Protein AF-A0A2D4I1L8-F1 (afdb_monomer_lite)

Sequence (150 aa):
VQELEKTRNMLIVQHKINKDYQAEVESVTQKMEASQQDYELKLEHYVHLLDVRAARIRKLEAQLKDIAYGTKQYKLRPDMIADEPVDDFDEAAHLERGENLFEIHISQVVFSPEASRSFGDQEPATFCTYAFYDFELQTTPVVQGLSPAY

pLDDT: mean 83.0, std 18.15, range [38.72, 98.19]

Foldseek 3Di:
DVVVVVVVVVVVVVVVVVVVVVVVVVVVVVVVVVVVVVVVVVVVVVVVVVVVVVVVVVVVVVVVCCVVFNPDPDPPDVDDDDDDDDDPDPPPDDDHTPDDDDDDADFKDADDPVVVVVCPPFWDWDKDWDDDDPDDIDIDDTDTGNIDTD

Radius of gyration: 44.25 Å; chains: 1; bounding box: 91×38×122 Å

Secondary structure (DSSP, 8-state):
-HHHHHHHHHHHHHHHHHHHHHHHHHHHHHHHHHHHHHHHHHHHHHHHHHHHHHHHHHHHHHHHHHHHHSS------S------------------TT---------B----HHHHHHHTTPPPEE--EE--TTSPPEEPPPEESSS-B-

InterPro domains:
  IPR021656 RPGR-interacting protein 1, first C2 domain [PF11618] (93-150)
  IPR031139 RPGRIP1 family [PTHR14240] (1-150)
  IPR035892 C2 domain superfamily [G3DSA:2.60.40.150] (99-150)
  IPR035892 C2 domain superfamily [SSF49562] (93-150)

Structure (mmCIF, N/CA/C/O backbone):
data_AF-A0A2D4I1L8-F1
#
_entry.id   AF-A0A2D4I1L8-F1
#
loop_
_atom_site.group_PDB
_atom_site.id
_atom_site.type_symbol
_atom_site.label_atom_id
_atom_site.label_alt_id
_atom_site.label_comp_id
_atom_site.label_asym_id
_atom_site.label_entity_id
_atom_site.label_seq_id
_atom_site.pdbx_PDB_ins_code
_atom_site.Cartn_x
_atom_site.Cartn_y
_atom_site.Cartn_z
_atom_site.occupancy
_atom_site.B_iso_or_equiv
_atom_site.auth_seq_id
_atom_site.auth_comp_id
_atom_site.auth_asym_id
_atom_site.auth_atom_id
_atom_site.pdbx_PDB_model_num
ATOM 1 N N . VAL A 1 1 ? -44.179 -10.562 80.731 1.00 69.00 1 VAL A N 1
ATOM 2 C CA . VAL A 1 1 ? -44.228 -9.233 80.070 1.00 69.00 1 VAL A CA 1
ATOM 3 C C . VAL A 1 1 ? -42.867 -8.851 79.484 1.00 69.00 1 VAL A C 1
ATOM 5 O O . VAL A 1 1 ? -42.803 -8.586 78.296 1.00 69.00 1 VAL A O 1
ATOM 8 N N . GLN A 1 2 ? -41.776 -8.945 80.251 1.00 84.50 2 GLN A N 1
ATOM 9 C CA . GLN A 1 2 ? -40.424 -8.530 79.833 1.00 84.50 2 GLN A CA 1
ATOM 10 C C . GLN A 1 2 ? -39.832 -9.278 78.614 1.00 84.50 2 GLN A C 1
ATOM 12 O O . GLN A 1 2 ? -39.185 -8.666 77.771 1.00 84.50 2 GLN A O 1
ATOM 17 N N . GLU A 1 3 ? -40.070 -10.588 78.483 1.00 86.69 3 GLU A N 1
ATOM 18 C CA . GLU A 1 3 ? -39.554 -11.377 77.348 1.00 86.69 3 GLU A CA 1
ATOM 19 C C . GLU A 1 3 ? -40.236 -11.023 76.015 1.00 86.69 3 GLU A C 1
ATOM 21 O O . GLU A 1 3 ? -39.561 -10.857 75.007 1.00 86.69 3 GLU A O 1
ATOM 26 N N . LEU A 1 4 ? -41.553 -10.784 76.022 1.00 90.81 4 LEU A N 1
ATOM 27 C CA . LEU A 1 4 ? -42.307 -10.310 74.849 1.00 90.81 4 LEU A CA 1
ATOM 28 C C . LEU A 1 4 ? -41.782 -8.964 74.332 1.00 90.81 4 LEU A C 1
ATOM 30 O O . LEU A 1 4 ? -41.723 -8.723 73.128 1.00 90.81 4 LEU A O 1
ATOM 34 N N . GLU A 1 5 ? -41.379 -8.090 75.248 1.00 92.12 5 GLU A N 1
ATOM 35 C CA . GLU A 1 5 ? -40.846 -6.771 74.925 1.00 92.12 5 GLU A CA 1
ATOM 36 C C . GLU A 1 5 ? -39.433 -6.852 74.326 1.00 92.12 5 GLU A C 1
ATOM 38 O O . GLU A 1 5 ? -39.134 -6.158 73.352 1.00 92.12 5 GLU A O 1
ATOM 43 N N . LYS A 1 6 ? -38.595 -7.785 74.803 1.00 93.12 6 LYS A N 1
ATOM 44 C CA . LYS A 1 6 ? -37.310 -8.107 74.159 1.00 93.12 6 LYS A CA 1
ATOM 45 C C . LYS A 1 6 ? -37.501 -8.643 72.743 1.00 93.12 6 LYS A C 1
ATOM 47 O O . LYS A 1 6 ? -36.814 -8.182 71.832 1.00 93.12 6 LYS A O 1
ATOM 52 N N . THR A 1 7 ? -38.430 -9.579 72.535 1.00 92.62 7 THR A N 1
ATOM 53 C CA . THR A 1 7 ? -38.703 -10.131 71.197 1.00 92.62 7 THR A CA 1
ATOM 54 C C . THR A 1 7 ? -39.222 -9.050 70.247 1.00 92.62 7 THR A C 1
ATOM 56 O O . THR A 1 7 ? -38.793 -8.982 69.097 1.00 92.62 7 THR A O 1
ATOM 59 N N . ARG A 1 8 ? -40.079 -8.142 70.734 1.00 94.31 8 ARG A N 1
ATOM 60 C CA . ARG A 1 8 ? -40.550 -6.980 69.966 1.00 94.31 8 ARG A CA 1
ATOM 61 C C . ARG A 1 8 ? -39.397 -6.066 69.549 1.00 94.31 8 ARG A C 1
ATOM 63 O O . ARG A 1 8 ? -39.312 -5.697 68.381 1.00 94.31 8 ARG A O 1
ATOM 70 N N . ASN A 1 9 ? -38.507 -5.723 70.478 1.00 94.88 9 ASN A N 1
ATOM 71 C CA . ASN A 1 9 ? -37.351 -4.873 70.184 1.00 94.88 9 ASN A CA 1
ATOM 72 C C . ASN A 1 9 ? -36.399 -5.537 69.183 1.00 94.88 9 ASN A C 1
ATOM 74 O O . ASN A 1 9 ? -35.927 -4.878 68.259 1.00 94.88 9 ASN A O 1
ATOM 78 N N . MET A 1 10 ? -36.177 -6.848 69.311 1.00 95.62 10 MET A N 1
ATOM 79 C CA . MET A 1 10 ? -35.388 -7.624 68.353 1.00 95.62 10 MET A CA 1
ATOM 80 C C . MET A 1 10 ? -35.991 -7.569 66.942 1.00 95.62 10 MET A C 1
ATOM 82 O O . MET A 1 10 ? -35.267 -7.311 65.985 1.00 95.62 10 MET A O 1
ATOM 86 N N . LEU A 1 11 ? -37.312 -7.733 66.812 1.00 96.44 11 LEU A N 1
ATOM 87 C CA . LEU A 1 11 ? -38.002 -7.663 65.521 1.00 96.44 11 LEU A CA 1
ATOM 88 C C . LEU A 1 11 ? -37.894 -6.270 64.879 1.00 96.44 11 LEU A C 1
ATOM 90 O O . LEU A 1 11 ? -37.680 -6.161 63.673 1.00 96.44 11 LEU A O 1
ATOM 94 N N . ILE A 1 12 ? -38.004 -5.202 65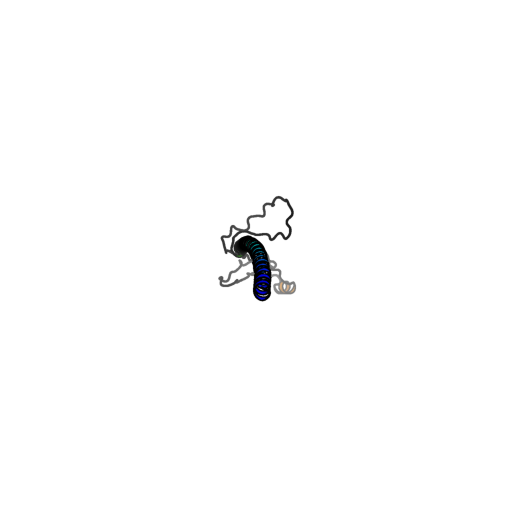.676 1.00 96.19 12 ILE A N 1
ATOM 95 C CA . ILE A 1 12 ? -37.844 -3.819 65.195 1.00 96.19 12 ILE A CA 1
ATOM 96 C C . ILE A 1 12 ? -36.429 -3.603 64.648 1.00 96.19 12 ILE A C 1
ATOM 98 O O . ILE A 1 12 ? -36.264 -3.042 63.563 1.00 96.19 12 ILE A O 1
ATOM 102 N N . VAL A 1 13 ? -35.412 -4.070 65.376 1.00 96.25 13 VAL A N 1
ATOM 103 C CA . VAL A 1 13 ? -34.014 -3.982 64.934 1.00 96.25 13 VAL A CA 1
ATOM 104 C C . VAL A 1 13 ? -33.801 -4.794 63.657 1.00 96.25 13 VAL A C 1
ATOM 106 O O . VAL A 1 13 ? -33.221 -4.275 62.708 1.00 96.25 13 VAL A O 1
ATOM 109 N N . GLN A 1 14 ? -34.326 -6.019 63.580 1.00 95.00 14 GLN A N 1
ATOM 110 C CA . GLN A 1 14 ? -34.217 -6.859 62.385 1.00 95.00 14 GLN A CA 1
ATOM 111 C C . GLN A 1 14 ? -34.897 -6.221 61.167 1.00 95.00 14 GLN A C 1
ATOM 113 O O . GLN A 1 14 ? -34.339 -6.234 60.073 1.00 95.00 14 GLN A O 1
ATOM 118 N N . HIS A 1 15 ? -36.077 -5.623 61.347 1.00 96.88 15 HIS A N 1
ATOM 119 C CA . HIS A 1 15 ? -36.760 -4.912 60.270 1.00 96.88 15 HIS A CA 1
ATOM 120 C C . HIS A 1 15 ? -35.941 -3.715 59.777 1.00 96.88 15 HIS A C 1
ATOM 122 O O . HIS A 1 15 ? -35.825 -3.512 58.569 1.00 96.88 15 HIS A O 1
ATOM 128 N N . LYS A 1 16 ? -35.326 -2.958 60.696 1.00 97.62 16 LYS A N 1
ATOM 129 C CA . LYS A 1 16 ? -34.438 -1.848 60.339 1.00 97.62 16 LYS A CA 1
ATOM 130 C C . LYS A 1 16 ? -33.212 -2.335 59.561 1.00 97.62 16 LYS A C 1
ATOM 132 O O . LYS A 1 16 ? -32.933 -1.791 58.503 1.00 97.62 16 LYS A O 1
ATOM 137 N N . ILE A 1 17 ? -32.554 -3.398 60.031 1.00 97.19 17 ILE A N 1
ATOM 138 C CA . ILE A 1 17 ? -31.398 -4.003 59.349 1.00 97.19 17 ILE A CA 1
ATOM 139 C C . ILE A 1 17 ? -31.774 -4.466 57.939 1.00 97.19 17 ILE A C 1
ATOM 141 O O . ILE A 1 17 ? -31.069 -4.148 56.988 1.00 97.19 17 ILE A O 1
ATOM 145 N N . ASN A 1 18 ? -32.897 -5.172 57.782 1.00 96.75 18 ASN A N 1
ATOM 146 C CA . ASN A 1 18 ? -33.347 -5.633 56.467 1.00 96.75 18 ASN A CA 1
ATOM 147 C C . ASN A 1 18 ? -33.645 -4.467 55.522 1.00 96.75 18 ASN A C 1
ATOM 149 O O . ASN A 1 18 ? -33.315 -4.539 54.342 1.00 96.75 18 ASN A O 1
ATOM 153 N N . LYS A 1 19 ? -34.246 -3.389 56.036 1.00 97.56 19 LYS A N 1
ATOM 154 C CA . LYS A 1 19 ? -34.530 -2.190 55.246 1.00 97.56 19 LYS A CA 1
ATOM 155 C C . LYS A 1 19 ? -33.245 -1.495 54.788 1.00 97.56 19 LYS A C 1
ATOM 157 O O . LYS A 1 19 ? -33.150 -1.117 53.625 1.00 97.56 19 LYS A O 1
ATOM 162 N N . ASP A 1 20 ? -32.273 -1.351 55.685 1.00 97.31 20 ASP A N 1
ATOM 163 C CA . ASP A 1 20 ? -30.982 -0.736 55.372 1.00 97.31 20 ASP A CA 1
ATOM 164 C C . ASP A 1 20 ? -30.208 -1.593 54.352 1.00 97.31 20 ASP A C 1
ATOM 166 O O . ASP A 1 20 ? -29.684 -1.062 53.375 1.00 97.31 20 ASP A O 1
ATOM 170 N N . TYR A 1 21 ? -30.226 -2.921 54.510 1.00 97.88 21 TYR A N 1
ATOM 171 C CA . TYR A 1 21 ? -29.623 -3.855 53.556 1.00 97.88 21 TYR A CA 1
ATOM 172 C C . TYR A 1 21 ? -30.279 -3.777 52.173 1.00 97.88 21 TYR A C 1
ATOM 174 O O . TYR A 1 21 ? -29.591 -3.753 51.156 1.00 97.88 21 TYR A O 1
ATOM 182 N N . GLN A 1 22 ? -31.609 -3.687 52.117 1.00 97.75 22 GLN A N 1
ATOM 183 C CA . GLN A 1 22 ? -32.329 -3.543 50.855 1.00 97.75 22 GLN A CA 1
ATOM 184 C C . GLN A 1 22 ? -31.965 -2.234 50.136 1.00 97.75 22 GLN A C 1
ATOM 186 O O . GLN A 1 22 ? -31.716 -2.251 48.933 1.00 97.75 22 GLN A O 1
ATOM 191 N N . ALA A 1 23 ? -31.843 -1.126 50.872 1.00 97.44 23 ALA A N 1
ATOM 192 C CA . ALA A 1 23 ? -31.398 0.148 50.310 1.00 97.44 23 ALA A CA 1
ATOM 193 C C . ALA A 1 23 ? -29.939 0.103 49.812 1.00 97.44 23 ALA A C 1
ATOM 195 O O . ALA A 1 23 ? -29.611 0.713 48.792 1.00 97.44 23 ALA A O 1
ATOM 196 N N . GLU A 1 24 ? -29.056 -0.619 50.507 1.00 97.69 24 GLU A N 1
ATOM 197 C CA . GLU A 1 24 ? -27.669 -0.809 50.073 1.00 97.69 24 GLU A CA 1
ATOM 198 C C . GLU A 1 24 ? -27.596 -1.621 48.775 1.00 97.69 24 GLU A C 1
ATOM 200 O O . GLU A 1 24 ? -26.906 -1.211 47.840 1.00 97.69 24 GLU A O 1
ATOM 205 N N . VAL A 1 25 ? -28.362 -2.713 48.684 1.00 98.06 25 VAL A N 1
ATOM 206 C CA . VAL A 1 25 ? -28.468 -3.522 47.463 1.00 98.06 25 VAL A CA 1
ATOM 207 C C . VAL A 1 25 ? -28.971 -2.670 46.300 1.00 98.06 25 VAL A C 1
ATOM 209 O O . VAL A 1 25 ? -28.316 -2.632 45.265 1.00 98.06 25 VAL A O 1
ATOM 212 N N . GLU A 1 26 ? -30.064 -1.924 46.477 1.00 98.00 26 GLU A N 1
ATOM 213 C CA . GLU A 1 26 ? -30.604 -1.044 45.430 1.00 98.00 26 GLU A CA 1
ATOM 214 C C . GLU A 1 26 ? -29.578 0.006 44.968 1.00 98.00 26 GLU A C 1
ATOM 216 O O . GLU A 1 26 ? -29.400 0.219 43.768 1.00 98.00 26 GLU A O 1
ATOM 221 N N . SER A 1 27 ? -28.847 0.619 45.904 1.00 98.12 27 SER A N 1
ATOM 222 C CA . SER A 1 27 ? -27.797 1.602 45.603 1.00 98.12 27 SER A CA 1
ATOM 223 C C . SER A 1 27 ? -26.630 0.996 44.818 1.00 98.12 27 SER A C 1
ATOM 225 O O . SER A 1 27 ? -26.133 1.596 43.860 1.00 98.12 27 SER A O 1
ATOM 227 N N . VAL A 1 28 ? -26.184 -0.203 45.201 1.00 97.81 28 VAL A N 1
ATOM 228 C CA . VAL A 1 28 ? -25.105 -0.915 44.505 1.00 97.81 28 VAL A CA 1
ATOM 229 C C . VAL A 1 28 ? -25.559 -1.355 43.115 1.00 97.81 28 VAL A C 1
ATOM 231 O O . VAL A 1 28 ? -24.816 -1.156 42.153 1.00 97.81 28 VAL A O 1
ATOM 234 N N . THR A 1 29 ? -26.779 -1.877 42.985 1.00 97.88 29 THR A N 1
ATOM 235 C CA . THR A 1 29 ? -27.350 -2.280 41.696 1.00 97.88 29 THR A CA 1
ATOM 236 C C . THR A 1 29 ? -27.460 -1.092 40.743 1.00 97.88 29 THR A C 1
ATOM 238 O O . THR A 1 29 ? -26.981 -1.187 39.617 1.00 97.88 29 THR A O 1
ATOM 241 N N . GLN A 1 30 ? -27.959 0.062 41.196 1.00 98.19 30 GLN A N 1
ATOM 242 C CA . GLN A 1 30 ? -28.029 1.263 40.352 1.00 98.19 30 GLN A CA 1
ATOM 243 C C . GLN A 1 30 ? -26.650 1.745 39.889 1.00 98.19 30 GLN A C 1
ATOM 245 O O . GLN A 1 30 ? -26.480 2.131 38.733 1.00 98.19 30 GLN A O 1
ATOM 250 N N . LYS A 1 31 ? -25.638 1.713 40.767 1.00 98.00 31 LYS A N 1
ATOM 251 C CA . LYS A 1 31 ? -24.260 2.068 40.386 1.00 98.00 31 LYS A CA 1
ATOM 252 C C . LYS A 1 31 ? -23.682 1.093 39.365 1.00 98.00 31 LYS A C 1
ATOM 254 O O . LYS A 1 31 ? -22.990 1.525 38.445 1.00 98.00 31 LYS A O 1
ATOM 259 N N . MET A 1 32 ? -23.958 -0.200 39.530 1.00 98.06 32 MET A N 1
ATOM 260 C CA . MET A 1 32 ? -23.541 -1.236 38.589 1.00 98.06 32 MET A CA 1
ATOM 261 C C . MET A 1 32 ? -24.177 -1.012 37.213 1.00 98.06 32 MET A C 1
ATOM 263 O O . MET A 1 32 ? -23.457 -0.992 36.220 1.00 98.06 32 MET A O 1
ATOM 267 N N . GLU A 1 33 ? -25.487 -0.772 37.158 1.00 98.12 33 GLU A N 1
ATOM 268 C CA . GLU A 1 33 ? -26.219 -0.505 35.913 1.00 98.12 33 GLU A CA 1
ATOM 269 C C . GLU A 1 33 ? -25.727 0.770 35.219 1.00 98.12 33 GLU A C 1
ATOM 271 O O . GLU A 1 33 ? -25.462 0.758 34.017 1.00 98.12 33 GLU A O 1
ATOM 276 N N . ALA A 1 34 ? -25.520 1.856 35.970 1.00 97.88 34 ALA A N 1
ATOM 277 C CA . ALA A 1 34 ? -24.982 3.098 35.418 1.00 97.88 34 ALA A CA 1
ATOM 278 C C . ALA A 1 34 ? -23.571 2.903 34.835 1.00 97.88 34 ALA A C 1
ATOM 280 O O . ALA A 1 34 ? -23.268 3.396 33.748 1.00 97.88 34 ALA A O 1
ATOM 281 N N . SER A 1 35 ? -22.709 2.155 35.533 1.00 97.69 35 SER A N 1
ATOM 282 C CA . SER A 1 35 ? -21.373 1.841 35.025 1.00 97.69 35 SER A CA 1
ATOM 283 C C . SER A 1 35 ? -21.432 0.945 33.791 1.00 97.69 35 SER A C 1
ATOM 285 O O . SER A 1 35 ? -20.633 1.135 32.877 1.00 97.69 35 SER A O 1
ATOM 287 N N . GLN A 1 36 ? -22.351 -0.022 33.753 1.00 98.19 36 GLN A N 1
ATOM 288 C CA . GLN A 1 36 ? -22.534 -0.899 32.602 1.00 98.19 36 GLN A CA 1
ATOM 289 C C . GLN A 1 36 ? -22.929 -0.094 31.358 1.00 98.19 36 GLN A C 1
ATOM 291 O O . GLN A 1 36 ? -22.299 -0.256 30.315 1.00 98.19 36 GLN A O 1
ATOM 296 N N . GLN A 1 37 ? -23.895 0.818 31.487 1.00 98.06 37 GLN A N 1
ATOM 297 C CA . GLN A 1 37 ? -24.334 1.678 30.383 1.00 98.06 37 GLN A CA 1
ATOM 298 C C . GLN A 1 37 ? -23.201 2.572 29.856 1.00 98.06 37 GLN A C 1
ATOM 300 O O . GLN A 1 37 ? -23.036 2.712 28.645 1.00 98.06 37 GLN A O 1
ATOM 305 N N . ASP A 1 38 ? -22.373 3.140 30.740 1.00 98.00 38 ASP A N 1
ATOM 306 C CA . ASP A 1 38 ? -21.209 3.940 30.328 1.00 98.00 38 ASP A CA 1
ATOM 307 C C . ASP A 1 38 ? -20.183 3.104 29.538 1.00 98.00 38 ASP A C 1
ATOM 309 O O . ASP A 1 38 ? -19.610 3.568 28.547 1.00 98.00 38 ASP A O 1
ATOM 313 N N . TYR A 1 39 ? -19.969 1.846 29.936 1.00 98.00 39 TYR A N 1
ATOM 314 C CA . TYR A 1 39 ? -19.085 0.939 29.206 1.00 98.00 39 TYR A CA 1
ATOM 315 C C . TYR A 1 39 ? -19.665 0.486 27.866 1.00 98.00 39 TYR A C 1
ATOM 317 O O . TYR A 1 39 ? -18.906 0.401 26.899 1.00 98.00 39 TYR A O 1
ATOM 325 N N . GLU A 1 40 ? -20.972 0.241 27.779 1.00 98.12 40 GLU A N 1
ATOM 326 C CA . GLU A 1 40 ? -21.649 -0.069 26.512 1.00 98.12 40 GLU A CA 1
ATOM 327 C C . GLU A 1 40 ? -21.490 1.083 25.509 1.00 98.12 40 GLU A C 1
ATOM 329 O O . GLU A 1 40 ? -21.012 0.859 24.396 1.00 98.12 40 GLU A O 1
ATOM 334 N N . LEU A 1 41 ? -21.733 2.330 25.929 1.00 97.88 41 LEU A N 1
ATOM 335 C CA . LEU A 1 41 ? -21.538 3.512 25.076 1.00 97.88 41 LEU A CA 1
AT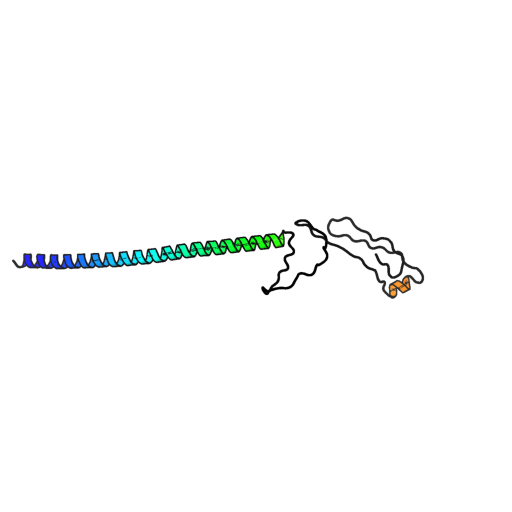OM 336 C C . LEU A 1 41 ? -20.080 3.678 24.618 1.00 97.88 41 LEU A C 1
ATOM 338 O O . LEU A 1 41 ? -19.808 3.995 23.455 1.00 97.88 41 LEU A O 1
ATOM 342 N N . LYS A 1 42 ?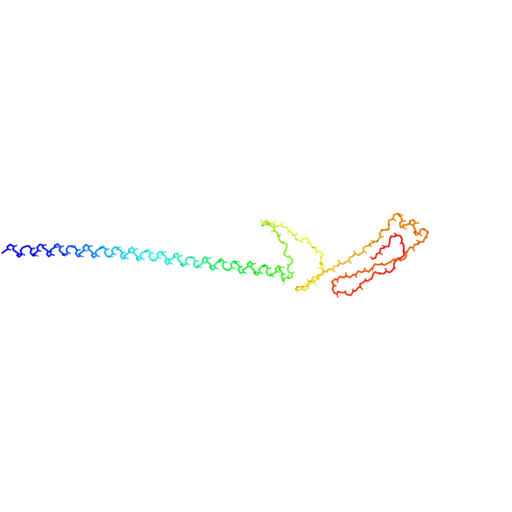 -19.113 3.449 25.515 1.00 98.06 42 LYS A N 1
ATOM 343 C CA . LYS A 1 42 ? -17.685 3.471 25.154 1.00 98.06 42 LYS A CA 1
ATOM 344 C C . LYS A 1 42 ? -17.345 2.389 24.138 1.00 98.06 42 LYS A C 1
ATOM 346 O O . LYS A 1 42 ? -16.558 2.646 23.226 1.00 98.06 42 LYS A O 1
ATOM 351 N N . LEU A 1 43 ? -17.911 1.194 24.286 1.00 98.19 43 LEU A N 1
ATOM 352 C CA . LEU A 1 43 ? -17.671 0.088 23.368 1.00 98.19 43 LEU A CA 1
ATOM 353 C C . LEU A 1 43 ? -18.202 0.415 21.969 1.00 98.19 43 LEU A C 1
ATOM 355 O O . LEU A 1 43 ? -17.463 0.264 20.997 1.00 98.19 43 LEU A O 1
ATOM 359 N N . GLU A 1 44 ? -19.424 0.941 21.873 1.00 97.88 44 GLU A N 1
ATOM 360 C CA . GLU A 1 44 ? -20.007 1.402 20.607 1.00 97.88 44 GLU A CA 1
ATOM 361 C C . GLU A 1 44 ? -19.137 2.474 19.937 1.00 97.88 44 GLU A C 1
ATOM 363 O O . GLU A 1 44 ? -18.837 2.390 18.742 1.00 97.88 44 GLU A O 1
ATOM 368 N N . HIS A 1 45 ? -18.649 3.444 20.716 1.00 97.62 45 HIS A N 1
ATOM 369 C CA . HIS A 1 45 ? -17.742 4.470 20.208 1.00 97.62 45 HIS A CA 1
ATOM 370 C C . HIS A 1 45 ? -16.435 3.877 19.657 1.00 97.62 45 HIS A C 1
ATOM 372 O O . HIS A 1 45 ? -15.969 4.275 18.583 1.00 97.62 45 HIS A O 1
ATOM 378 N N . TYR A 1 46 ? -15.840 2.910 20.363 1.00 97.81 46 TYR A N 1
ATOM 379 C CA . TYR A 1 46 ? -14.618 2.251 19.904 1.00 97.81 46 TYR A CA 1
ATOM 380 C C . TYR A 1 46 ? -14.831 1.430 18.633 1.00 97.81 46 TYR A C 1
ATOM 382 O O . TYR A 1 46 ? -13.972 1.478 17.751 1.00 97.81 46 TYR A O 1
ATOM 390 N N . VAL A 1 47 ? -15.961 0.731 18.505 1.00 97.88 47 VAL A N 1
ATOM 391 C CA . VAL A 1 47 ? -16.314 -0.001 17.277 1.00 97.88 47 VAL A CA 1
ATOM 392 C C . VAL A 1 47 ? -16.372 0.959 16.090 1.00 97.88 47 VAL A C 1
ATOM 394 O O . VAL A 1 47 ? -15.674 0.748 15.099 1.00 97.88 47 VAL A O 1
ATOM 397 N N . HIS A 1 48 ? -17.084 2.080 16.230 1.00 96.88 48 HIS A N 1
ATOM 398 C CA . HIS A 1 48 ? -17.155 3.090 15.174 1.00 96.88 48 HIS A CA 1
ATOM 399 C C . HIS A 1 48 ? -15.767 3.649 14.805 1.00 96.88 48 HIS A C 1
ATOM 401 O O . HIS A 1 48 ? -15.438 3.819 13.628 1.00 96.88 48 HIS A O 1
ATOM 407 N N . LEU A 1 49 ? -14.909 3.922 15.795 1.00 97.56 49 LEU A N 1
ATOM 408 C CA . LEU A 1 49 ? -13.551 4.410 15.537 1.00 97.56 49 LEU A CA 1
ATOM 409 C C . LEU A 1 49 ? -12.699 3.381 14.776 1.00 97.56 49 LEU A C 1
ATOM 411 O O . LEU A 1 49 ? -11.905 3.757 13.905 1.00 97.56 49 LEU A O 1
ATOM 415 N N . LEU A 1 50 ? -12.852 2.094 15.092 1.00 97.81 50 LEU A N 1
ATOM 416 C CA . LEU A 1 50 ? -12.180 1.011 14.379 1.00 97.81 50 LEU A CA 1
ATOM 417 C C . LEU A 1 50 ? -12.668 0.900 12.933 1.00 97.81 50 LEU A C 1
ATOM 419 O O . LEU A 1 50 ? -11.829 0.760 12.043 1.00 97.81 50 LEU A O 1
ATOM 423 N N . ASP A 1 51 ? -13.966 1.060 12.678 1.00 96.44 51 ASP A N 1
ATOM 424 C CA . ASP A 1 51 ? -14.520 1.057 11.320 1.00 96.44 51 ASP A CA 1
ATOM 425 C C . ASP A 1 51 ? -13.959 2.202 10.470 1.00 96.44 51 ASP A C 1
ATOM 427 O O . ASP A 1 51 ? -13.513 1.986 9.337 1.00 96.44 51 ASP A O 1
ATOM 431 N N . VAL A 1 52 ? -13.885 3.413 11.033 1.00 94.94 52 VAL A N 1
ATOM 432 C CA . VAL A 1 52 ? -13.279 4.576 10.360 1.00 94.94 52 VAL A CA 1
ATOM 433 C C . VAL A 1 52 ? -11.806 4.315 10.034 1.00 94.94 52 VAL A C 1
ATOM 435 O O . VAL A 1 52 ? -11.349 4.601 8.920 1.00 94.94 52 VAL A O 1
ATOM 438 N N . ARG A 1 53 ? -11.046 3.740 10.975 1.00 95.19 53 ARG A N 1
ATOM 439 C CA . ARG A 1 53 ? -9.635 3.385 10.749 1.00 95.19 53 ARG A CA 1
ATOM 440 C C . ARG A 1 53 ? -9.489 2.304 9.683 1.00 95.19 53 ARG A C 1
ATOM 442 O O . ARG A 1 53 ? -8.662 2.463 8.788 1.00 95.19 53 ARG A O 1
ATOM 449 N N . ALA A 1 54 ? -10.304 1.254 9.729 1.00 95.56 54 ALA A N 1
ATOM 450 C CA . ALA A 1 54 ? -10.290 0.182 8.740 1.00 95.56 54 ALA A CA 1
ATOM 451 C C . ALA A 1 54 ? -10.618 0.712 7.337 1.00 95.56 54 ALA A C 1
ATOM 453 O O . ALA A 1 54 ? -9.927 0.377 6.375 1.00 95.56 54 ALA A O 1
ATOM 454 N N . ALA A 1 55 ? -11.610 1.599 7.211 1.00 93.50 55 ALA A N 1
ATOM 455 C CA . ALA A 1 55 ? -11.936 2.255 5.947 1.00 93.50 55 ALA A CA 1
ATOM 456 C C . ALA A 1 55 ? -10.768 3.107 5.422 1.00 93.50 55 ALA A C 1
ATOM 458 O O . ALA A 1 55 ? -10.463 3.079 4.225 1.00 93.50 55 ALA A O 1
ATOM 459 N N . ARG A 1 56 ? -10.068 3.829 6.309 1.00 92.75 56 ARG A N 1
ATOM 460 C CA . ARG A 1 56 ? -8.884 4.612 5.931 1.00 92.75 56 ARG A CA 1
ATOM 461 C C . ARG A 1 56 ? -7.728 3.725 5.472 1.00 92.75 56 ARG A C 1
ATOM 463 O O . ARG A 1 56 ? -7.104 4.066 4.470 1.00 92.75 56 ARG A O 1
ATOM 470 N N . ILE A 1 57 ? -7.469 2.613 6.161 1.00 91.06 57 ILE A N 1
ATOM 471 C CA . ILE A 1 57 ? -6.441 1.636 5.774 1.00 91.06 57 ILE A CA 1
ATOM 472 C C . ILE A 1 57 ? -6.751 1.084 4.384 1.00 91.06 57 ILE A C 1
ATOM 474 O O . ILE A 1 57 ? -5.925 1.239 3.493 1.00 91.06 57 ILE A O 1
ATOM 478 N N . ARG A 1 58 ? -7.972 0.581 4.146 1.00 90.62 58 ARG A N 1
ATOM 479 C CA . ARG A 1 58 ? -8.372 0.068 2.822 1.00 90.62 58 ARG A CA 1
ATOM 480 C C . ARG A 1 58 ? -8.208 1.111 1.716 1.00 90.62 58 ARG A C 1
ATOM 482 O O . ARG A 1 58 ? -7.787 0.778 0.613 1.00 90.62 58 ARG A O 1
ATOM 489 N N . LYS A 1 59 ? -8.524 2.381 1.999 1.00 88.62 59 LYS A N 1
ATOM 490 C CA . LYS A 1 59 ? -8.320 3.479 1.042 1.00 88.62 59 LYS A CA 1
ATOM 491 C C . LYS A 1 59 ? -6.838 3.674 0.713 1.00 88.62 59 LYS A C 1
ATOM 493 O O . LYS A 1 59 ? -6.503 3.818 -0.457 1.00 88.62 59 LYS A O 1
ATOM 498 N N . LEU A 1 60 ? -5.971 3.688 1.724 1.00 84.50 60 LEU A N 1
ATOM 499 C CA . LEU A 1 60 ? -4.526 3.841 1.536 1.00 84.50 60 LEU A CA 1
ATOM 500 C C . LEU A 1 60 ? -3.915 2.629 0.821 1.00 84.50 60 LEU A C 1
ATOM 502 O O . LEU A 1 60 ? -3.091 2.802 -0.068 1.00 84.50 60 LEU A O 1
ATOM 506 N N . GLU A 1 61 ? -4.353 1.415 1.151 1.00 83.69 61 GLU A N 1
ATOM 507 C CA . GLU A 1 61 ? -3.934 0.185 0.471 1.00 83.69 61 GLU A CA 1
ATOM 508 C C . GLU A 1 61 ? -4.354 0.182 -1.002 1.00 83.69 61 GLU A C 1
ATOM 510 O O . GLU A 1 61 ? -3.554 -0.172 -1.865 1.00 83.69 61 GLU A O 1
ATOM 515 N N . ALA A 1 62 ? -5.578 0.624 -1.309 1.00 80.88 62 ALA A N 1
ATOM 516 C CA . ALA A 1 62 ? -6.036 0.781 -2.687 1.00 80.88 62 ALA A CA 1
ATOM 517 C C . ALA A 1 62 ? -5.186 1.813 -3.444 1.00 80.88 62 ALA A C 1
ATOM 519 O O . ALA A 1 62 ? -4.734 1.532 -4.549 1.00 80.88 62 ALA A O 1
ATOM 520 N N . GLN A 1 63 ? -4.892 2.960 -2.820 1.00 78.69 63 GLN A N 1
ATOM 521 C CA . GLN A 1 63 ? -3.993 3.965 -3.396 1.00 78.69 63 GLN A CA 1
ATOM 522 C C . GLN A 1 63 ? -2.592 3.397 -3.655 1.00 78.69 63 GLN A C 1
ATOM 524 O O . GLN A 1 63 ? -2.038 3.610 -4.727 1.00 78.69 63 GLN A O 1
ATOM 529 N N . LEU A 1 64 ? -2.028 2.639 -2.713 1.00 77.06 64 LEU A N 1
ATOM 530 C CA . LEU A 1 64 ? -0.714 2.021 -2.882 1.00 77.06 64 LEU A CA 1
ATOM 531 C C . LEU A 1 64 ? -0.720 0.965 -3.993 1.00 77.06 64 LEU A C 1
ATOM 533 O O . LEU A 1 64 ? 0.226 0.887 -4.770 1.00 77.06 64 LEU A O 1
ATOM 537 N N . LYS A 1 65 ? -1.792 0.176 -4.103 1.00 74.75 65 LYS A N 1
ATOM 538 C CA . LYS A 1 65 ? -1.962 -0.809 -5.178 1.00 74.75 65 LYS A CA 1
ATOM 539 C C . LYS A 1 65 ? -2.075 -0.140 -6.549 1.00 74.75 65 LYS A C 1
ATOM 541 O O . LYS A 1 65 ? -1.533 -0.668 -7.516 1.00 74.75 65 LYS A O 1
ATOM 546 N N . ASP A 1 66 ? -2.727 1.014 -6.624 1.00 67.06 66 ASP A N 1
ATOM 547 C CA . ASP A 1 66 ? -2.799 1.820 -7.845 1.00 67.06 66 ASP A CA 1
ATOM 548 C C . ASP A 1 66 ? -1.448 2.458 -8.203 1.00 67.06 66 ASP A C 1
ATOM 550 O O . ASP A 1 66 ? -1.170 2.650 -9.380 1.00 67.06 66 ASP A O 1
ATOM 554 N N . ILE A 1 67 ? -0.588 2.755 -7.224 1.00 67.44 67 ILE A N 1
ATOM 555 C CA . ILE A 1 67 ? 0.778 3.249 -7.471 1.00 67.44 67 ILE A CA 1
ATOM 556 C C . ILE A 1 67 ? 1.703 2.110 -7.914 1.00 67.44 67 ILE A C 1
ATOM 558 O O . ILE A 1 67 ? 2.469 2.265 -8.856 1.00 67.44 67 ILE A O 1
ATOM 562 N N . ALA A 1 68 ? 1.643 0.962 -7.236 1.00 63.19 68 ALA A N 1
ATOM 563 C CA . ALA A 1 68 ? 2.530 -0.169 -7.500 1.00 63.19 68 ALA A CA 1
ATOM 564 C C . ALA A 1 68 ? 2.150 -0.951 -8.767 1.00 63.19 68 ALA A C 1
ATOM 566 O O . ALA A 1 68 ? 3.013 -1.557 -9.392 1.00 63.19 68 ALA A O 1
ATOM 567 N N . TYR A 1 69 ? 0.861 -0.968 -9.125 1.00 61.72 69 TYR A N 1
ATOM 568 C CA . TYR A 1 69 ? 0.335 -1.787 -10.220 1.00 61.72 69 TYR A CA 1
ATOM 569 C C . TYR A 1 69 ? -0.632 -1.038 -11.144 1.00 61.72 69 TYR A C 1
ATOM 571 O O . TYR A 1 69 ? -1.278 -1.685 -11.966 1.00 61.72 69 TYR A O 1
ATOM 579 N N . GLY A 1 70 ? -0.839 0.269 -10.991 1.00 57.72 70 GLY A N 1
ATOM 580 C CA . GLY A 1 70 ? -1.680 1.075 -11.885 1.00 57.72 70 GLY A CA 1
ATOM 581 C C . GLY A 1 70 ? -0.846 1.918 -12.852 1.00 57.72 70 GLY A C 1
ATOM 582 O O . GLY A 1 70 ? 0.338 2.133 -12.643 1.00 57.72 70 GLY A O 1
ATOM 583 N N . THR A 1 71 ? -1.472 2.418 -13.918 1.00 54.56 71 THR A N 1
ATOM 584 C CA . THR A 1 71 ? -0.837 3.274 -14.945 1.00 54.56 71 THR A CA 1
ATOM 585 C C . THR A 1 71 ? -0.749 4.751 -14.547 1.00 54.56 71 THR A C 1
ATOM 587 O O . THR A 1 71 ? -0.379 5.601 -15.353 1.00 54.56 71 THR A O 1
ATOM 590 N N . LYS A 1 72 ? -1.137 5.109 -13.316 1.00 52.62 72 LYS A N 1
ATOM 591 C CA . LYS A 1 72 ? -1.178 6.506 -12.874 1.00 52.62 72 LYS A CA 1
ATOM 592 C C . LYS A 1 72 ? 0.198 6.919 -12.365 1.00 52.62 72 LYS A C 1
ATOM 594 O O . LYS A 1 72 ? 0.614 6.467 -11.302 1.00 52.62 72 LYS A O 1
ATOM 599 N N . GLN A 1 73 ? 0.864 7.828 -13.080 1.00 54.25 73 GLN A N 1
ATOM 600 C CA . GLN A 1 73 ? 2.083 8.492 -12.613 1.00 54.25 73 GLN A CA 1
ATOM 601 C C . GLN A 1 73 ? 1.777 9.323 -11.356 1.00 54.25 73 GLN A C 1
ATOM 603 O O . GLN A 1 73 ? 1.428 10.503 -11.422 1.00 54.25 73 GLN A O 1
ATOM 608 N N . TYR A 1 74 ? 1.861 8.705 -10.179 1.00 51.12 74 TYR A N 1
ATOM 609 C CA . TYR A 1 74 ? 1.662 9.409 -8.921 1.00 51.12 74 TYR A CA 1
ATOM 610 C C . TYR A 1 74 ? 2.968 10.106 -8.533 1.00 51.12 74 TYR A C 1
ATOM 612 O O . TYR A 1 74 ? 3.851 9.505 -7.923 1.00 51.12 74 TYR A O 1
ATOM 620 N N . LYS A 1 75 ? 3.106 11.393 -8.876 1.00 51.00 75 LYS A N 1
ATOM 621 C CA . LYS A 1 75 ? 4.143 12.237 -8.267 1.00 51.00 75 LYS A CA 1
ATOM 622 C C . LYS A 1 75 ? 3.811 12.342 -6.779 1.00 51.00 75 LYS A C 1
ATOM 624 O O . LYS A 1 75 ? 2.843 13.006 -6.406 1.00 51.00 75 LYS A O 1
ATOM 629 N N . LEU A 1 76 ? 4.583 11.664 -5.931 1.00 44.72 76 LEU A N 1
ATOM 630 C CA . LEU A 1 76 ? 4.487 11.788 -4.480 1.00 44.72 76 LEU A CA 1
ATOM 631 C C . LEU A 1 76 ? 4.916 13.216 -4.107 1.00 44.72 76 LEU A C 1
ATOM 633 O O . LEU A 1 76 ? 6.087 13.464 -3.849 1.00 44.72 76 LEU A O 1
ATOM 637 N N . ARG A 1 77 ? 3.990 14.182 -4.164 1.00 45.44 77 ARG A N 1
ATOM 638 C CA . ARG A 1 77 ? 4.218 15.528 -3.626 1.00 45.44 77 ARG A CA 1
ATOM 639 C C . ARG A 1 77 ? 4.248 15.391 -2.100 1.00 45.44 77 ARG A C 1
ATOM 641 O O . ARG A 1 77 ? 3.224 14.991 -1.542 1.00 45.44 77 ARG A O 1
ATOM 648 N N . PRO A 1 78 ? 5.373 15.686 -1.420 1.00 45.91 78 PRO A N 1
ATOM 649 C CA . PRO A 1 78 ? 5.430 15.619 0.036 1.00 45.91 78 PRO A CA 1
ATOM 650 C C . PRO A 1 78 ? 4.608 16.710 0.721 1.00 45.91 78 PRO A C 1
ATOM 652 O O . PRO A 1 78 ? 4.421 16.620 1.924 1.00 45.91 78 PRO A O 1
ATOM 655 N N . ASP A 1 79 ? 4.077 17.690 -0.016 1.00 41.03 79 ASP A N 1
ATOM 656 C CA . ASP A 1 79 ? 3.407 18.836 0.581 1.00 41.03 79 ASP A CA 1
ATOM 657 C C . ASP A 1 79 ? 2.061 19.130 -0.087 1.00 41.03 79 ASP A C 1
ATOM 659 O O . ASP A 1 79 ? 1.948 19.440 -1.275 1.00 41.03 79 ASP A O 1
ATOM 663 N N . MET A 1 80 ? 1.014 19.031 0.730 1.00 49.06 80 MET A N 1
ATOM 664 C CA . MET A 1 80 ? -0.254 19.708 0.508 1.00 49.06 80 MET A CA 1
ATOM 665 C C . MET A 1 80 ? -0.004 21.221 0.572 1.00 49.06 80 MET A C 1
ATOM 667 O O . MET A 1 80 ? -0.011 21.749 1.671 1.00 49.06 80 MET A O 1
ATOM 671 N N . ILE A 1 81 ? 0.183 21.916 -0.552 1.00 40.66 81 ILE A N 1
ATOM 672 C CA . ILE A 1 81 ? -0.267 23.306 -0.750 1.00 40.66 81 ILE A CA 1
ATOM 673 C C . ILE A 1 81 ? -0.477 23.548 -2.257 1.00 40.66 81 ILE A C 1
ATOM 675 O O . ILE A 1 81 ? 0.253 23.060 -3.113 1.00 40.66 81 ILE A O 1
ATOM 679 N N . ALA A 1 82 ? -1.576 24.253 -2.492 1.00 46.66 82 ALA A N 1
ATOM 680 C CA . ALA A 1 82 ? -2.205 24.781 -3.690 1.00 46.66 82 ALA A CA 1
ATOM 681 C C . ALA A 1 82 ? -1.339 25.116 -4.931 1.00 46.66 82 ALA A C 1
ATOM 683 O O . ALA A 1 82 ? -0.281 25.720 -4.826 1.00 46.66 82 ALA A O 1
ATOM 684 N N . ASP A 1 83 ? -1.950 24.809 -6.084 1.00 47.56 83 ASP A N 1
ATOM 685 C CA . ASP A 1 83 ? -2.110 25.685 -7.259 1.00 47.56 83 ASP A CA 1
ATOM 686 C C . ASP A 1 83 ? -0.877 26.013 -8.118 1.00 47.56 83 ASP A C 1
ATOM 688 O O . ASP A 1 83 ? -0.261 27.056 -7.954 1.00 47.56 83 ASP A O 1
ATOM 692 N N . GLU A 1 84 ? -0.599 25.162 -9.115 1.00 40.31 84 GLU A N 1
ATOM 693 C CA . GLU A 1 84 ? 0.034 25.581 -10.377 1.00 40.31 84 GLU A CA 1
ATOM 694 C C . GLU A 1 84 ? -0.497 24.729 -11.550 1.00 40.31 84 GLU A C 1
ATOM 696 O O . GLU A 1 84 ? -0.705 23.518 -11.375 1.00 40.31 84 GLU A O 1
ATOM 701 N N . PRO A 1 85 ? -0.730 25.333 -12.736 1.00 42.50 85 PRO A N 1
ATOM 702 C CA . PRO A 1 85 ? -1.159 24.614 -13.928 1.00 42.50 85 PRO A CA 1
ATOM 703 C C . PRO A 1 85 ? -0.029 23.709 -14.422 1.00 42.50 85 PRO A C 1
ATOM 705 O O . PRO A 1 85 ? 1.124 24.118 -14.536 1.00 42.50 85 PRO A O 1
ATOM 708 N N . VAL A 1 86 ? -0.376 22.448 -14.668 1.00 48.41 86 VAL A N 1
ATOM 709 C CA . VAL A 1 86 ? 0.553 21.420 -15.134 1.00 48.41 86 VAL A CA 1
ATOM 710 C C . VAL A 1 86 ? 0.891 21.725 -16.589 1.00 48.41 86 VAL A C 1
ATOM 712 O O . VAL A 1 86 ? 0.033 21.590 -17.452 1.00 48.41 86 VAL A O 1
ATOM 715 N N . ASP A 1 87 ? 2.121 22.180 -16.811 1.00 38.72 87 ASP A N 1
ATOM 716 C CA . ASP A 1 87 ? 2.756 22.293 -18.123 1.00 38.72 87 ASP A CA 1
ATOM 717 C C . ASP A 1 87 ? 2.680 20.939 -18.845 1.00 38.72 87 ASP A C 1
ATOM 719 O O . ASP A 1 87 ? 2.927 19.894 -18.224 1.00 38.72 87 ASP A O 1
ATOM 723 N N . ASP A 1 88 ? 2.285 20.975 -20.118 1.00 42.25 88 ASP A N 1
ATOM 724 C CA . ASP A 1 88 ? 2.156 19.827 -21.016 1.00 42.25 88 ASP A CA 1
ATOM 725 C C . ASP A 1 88 ? 3.525 19.145 -21.151 1.00 42.25 88 ASP A C 1
ATOM 727 O O . ASP A 1 88 ? 4.346 19.488 -22.000 1.00 42.25 88 ASP A O 1
ATOM 731 N N . PHE A 1 89 ? 3.808 18.180 -20.276 1.00 45.09 89 PHE A N 1
ATOM 732 C CA . PHE A 1 89 ? 4.955 17.303 -20.451 1.00 45.09 89 PHE A CA 1
ATOM 733 C C . PHE A 1 89 ? 4.599 16.273 -21.519 1.00 45.09 89 PHE A C 1
ATOM 735 O O . PHE A 1 89 ? 3.754 15.410 -21.275 1.00 45.09 89 PHE A O 1
ATOM 742 N N . ASP A 1 90 ? 5.256 16.424 -22.674 1.00 43.66 90 ASP A N 1
ATOM 743 C CA . ASP A 1 90 ? 5.326 15.503 -23.812 1.00 43.66 90 ASP A CA 1
ATOM 744 C C . ASP A 1 90 ? 4.997 14.058 -23.416 1.00 43.66 90 ASP A C 1
ATOM 746 O O . ASP A 1 90 ? 5.629 13.478 -22.525 1.00 43.66 90 ASP A O 1
ATOM 750 N N . GLU A 1 91 ? 4.002 13.486 -24.097 1.00 47.09 91 GLU A N 1
ATOM 751 C CA . GLU A 1 91 ? 3.554 12.105 -23.945 1.00 47.09 91 GLU A CA 1
ATOM 752 C C . GLU A 1 91 ? 4.701 11.133 -24.263 1.00 47.09 91 GLU A C 1
ATOM 754 O O . GLU A 1 91 ? 4.830 10.612 -25.370 1.00 47.09 91 GLU A O 1
ATOM 759 N N . ALA A 1 92 ? 5.538 10.841 -23.268 1.00 55.56 92 ALA A N 1
ATOM 760 C CA . ALA A 1 92 ? 6.349 9.636 -23.260 1.00 55.56 92 ALA A CA 1
ATOM 761 C C . ALA A 1 92 ? 5.374 8.449 -23.315 1.00 55.56 92 ALA A C 1
ATOM 763 O O . ALA A 1 92 ? 4.681 8.205 -22.332 1.00 55.56 92 ALA A O 1
ATOM 764 N N . ALA A 1 93 ? 5.280 7.826 -24.497 1.00 59.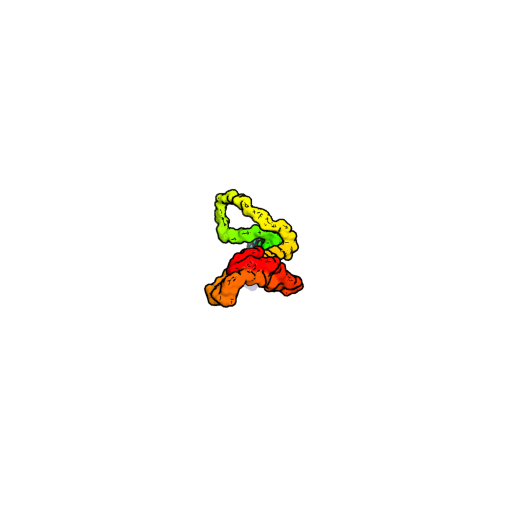62 93 ALA A N 1
ATOM 765 C CA . ALA A 1 93 ? 4.535 6.623 -24.890 1.00 59.62 93 ALA A CA 1
ATOM 766 C C . ALA A 1 93 ? 3.355 6.198 -23.984 1.00 59.62 93 ALA A C 1
ATOM 768 O O . ALA A 1 93 ? 3.527 5.851 -22.818 1.00 59.62 93 ALA A O 1
ATOM 769 N N . HIS A 1 94 ? 2.141 6.103 -24.539 1.00 59.97 94 HIS A N 1
ATOM 770 C CA . HIS A 1 94 ? 1.005 5.489 -23.840 1.00 59.97 94 HIS A CA 1
ATOM 771 C C . HIS A 1 94 ? 1.286 4.011 -23.511 1.00 59.97 94 HIS A C 1
ATOM 773 O O . HIS A 1 94 ? 1.119 3.144 -24.364 1.00 59.97 94 HIS A O 1
ATOM 779 N N . LEU A 1 95 ? 1.699 3.732 -22.274 1.00 66.81 95 LEU A N 1
ATOM 780 C CA . LEU A 1 95 ? 1.937 2.380 -21.765 1.00 66.81 95 LEU A CA 1
ATOM 781 C C . LEU A 1 95 ? 0.689 1.823 -21.076 1.00 66.81 95 LEU A C 1
ATOM 783 O O . LEU A 1 95 ? 0.009 2.529 -20.316 1.00 66.81 95 LEU A O 1
ATOM 787 N N . GLU A 1 96 ? 0.401 0.544 -21.308 1.00 59.16 96 GLU A N 1
ATOM 788 C CA . GLU A 1 96 ? -0.659 -0.166 -20.605 1.00 59.16 96 GLU A CA 1
ATOM 789 C C . GLU A 1 96 ? -0.230 -0.578 -19.185 1.00 59.16 96 GLU A C 1
ATOM 791 O O . GLU A 1 96 ? 0.890 -0.382 -18.707 1.00 59.16 96 GLU A O 1
ATOM 796 N N . ARG A 1 97 ? -1.181 -1.131 -18.434 1.00 47.28 97 ARG A N 1
ATOM 797 C CA . ARG A 1 97 ? -1.006 -1.463 -17.022 1.00 47.28 97 ARG A CA 1
ATOM 798 C C . ARG A 1 97 ? 0.010 -2.585 -16.820 1.00 47.28 97 ARG A C 1
ATOM 800 O O . ARG A 1 97 ? -0.271 -3.733 -17.140 1.00 47.28 97 ARG A O 1
ATOM 807 N N . GLY A 1 98 ? 1.113 -2.263 -16.143 1.00 59.41 98 GLY A N 1
ATOM 808 C CA . GLY A 1 98 ? 2.184 -3.216 -15.840 1.00 59.41 98 GLY A CA 1
ATOM 809 C C . GLY A 1 98 ? 3.262 -3.288 -16.920 1.00 59.41 98 GLY A C 1
ATOM 810 O O . GLY A 1 98 ? 4.217 -4.046 -16.760 1.00 59.41 98 GLY A O 1
ATOM 811 N N . GLU A 1 99 ? 3.137 -2.490 -17.979 1.00 65.62 99 GLU A N 1
ATOM 812 C CA . GLU A 1 99 ? 4.189 -2.312 -18.969 1.00 65.62 99 GLU A CA 1
ATOM 813 C C . GLU A 1 99 ? 5.223 -1.302 -18.466 1.00 65.62 99 GLU A C 1
ATOM 815 O O . GLU A 1 99 ? 4.891 -0.303 -17.828 1.00 65.62 99 GLU A O 1
ATOM 820 N N . ASN A 1 100 ? 6.492 -1.573 -18.759 1.00 71.44 100 ASN A N 1
ATOM 821 C CA . ASN A 1 100 ? 7.593 -0.654 -18.511 1.00 71.44 100 ASN A CA 1
ATOM 822 C C . ASN A 1 100 ? 8.351 -0.473 -19.822 1.00 71.44 100 ASN A C 1
ATOM 824 O O . ASN A 1 100 ? 8.687 -1.458 -20.479 1.00 71.44 100 ASN A O 1
ATOM 828 N N . LEU A 1 101 ? 8.643 0.775 -20.177 1.00 80.81 101 LEU A N 1
ATOM 829 C CA . LEU A 1 101 ? 9.472 1.104 -21.328 1.00 80.81 101 LEU A CA 1
ATOM 830 C C . LEU A 1 101 ? 10.903 1.358 -20.862 1.00 80.81 101 LEU A C 1
ATOM 832 O O . LEU A 1 101 ? 11.143 2.172 -19.970 1.00 80.81 101 LEU A O 1
ATOM 836 N N . PHE A 1 102 ? 11.847 0.641 -21.461 1.00 82.00 102 PHE A N 1
ATOM 837 C CA . PHE A 1 102 ? 13.271 0.818 -21.223 1.00 82.00 102 PHE A CA 1
ATOM 838 C C . PHE A 1 102 ? 13.956 1.094 -22.557 1.00 82.00 102 PHE A C 1
ATOM 840 O O . PHE A 1 102 ? 13.985 0.233 -23.434 1.00 82.00 102 PHE A O 1
ATOM 847 N N . GLU A 1 103 ? 14.494 2.300 -22.706 1.00 87.19 103 GLU A N 1
ATOM 848 C CA . GLU A 1 103 ? 15.141 2.750 -23.935 1.00 87.19 103 GLU A CA 1
ATOM 849 C C . GLU A 1 103 ? 16.644 2.907 -23.714 1.00 87.19 103 GLU A C 1
ATOM 851 O O . GLU A 1 103 ? 17.092 3.491 -22.725 1.00 87.19 103 GLU A O 1
ATOM 856 N N . ILE A 1 104 ? 17.432 2.389 -24.657 1.00 88.62 104 ILE A N 1
ATOM 857 C CA . ILE A 1 104 ? 18.885 2.556 -24.690 1.00 88.62 104 ILE A CA 1
ATOM 858 C C . ILE A 1 104 ? 19.213 3.418 -25.905 1.00 88.62 104 ILE A C 1
ATOM 860 O O . ILE A 1 104 ? 19.048 2.976 -27.039 1.00 88.62 104 ILE A O 1
ATOM 864 N N . HIS A 1 105 ? 19.706 4.630 -25.665 1.00 90.75 105 HIS A N 1
ATOM 865 C CA . HIS A 1 105 ? 20.166 5.533 -26.717 1.00 90.75 105 HIS A CA 1
ATOM 866 C C . HIS A 1 105 ? 21.697 5.627 -26.703 1.00 90.75 105 HIS A C 1
ATOM 868 O O . HIS A 1 105 ? 22.288 6.131 -25.743 1.00 90.75 105 HIS A O 1
ATOM 874 N N . ILE A 1 106 ? 22.346 5.155 -27.769 1.00 90.38 106 ILE A N 1
ATOM 875 C CA . ILE A 1 106 ? 23.804 5.222 -27.940 1.00 90.38 106 ILE A CA 1
ATOM 876 C C . ILE A 1 106 ? 24.111 6.406 -28.854 1.00 90.38 106 ILE A C 1
ATOM 878 O O . ILE A 1 106 ? 24.100 6.262 -30.063 1.00 90.38 106 ILE A O 1
ATOM 882 N N . SER A 1 107 ? 24.389 7.581 -28.288 1.00 89.88 107 SER A N 1
ATOM 883 C CA . SER A 1 107 ? 24.545 8.800 -29.094 1.00 89.88 107 SER A CA 1
ATOM 884 C C . SER A 1 107 ? 25.810 8.813 -29.952 1.00 89.88 107 SER A C 1
ATOM 886 O O . SER A 1 107 ? 25.754 9.091 -31.144 1.00 89.88 107 SER A O 1
ATOM 888 N N . GLN A 1 108 ? 26.968 8.563 -29.344 1.00 90.81 108 GLN A N 1
ATOM 889 C CA . GLN A 1 108 ? 28.256 8.597 -30.029 1.00 90.81 108 GLN A CA 1
ATOM 890 C C . GLN A 1 108 ? 29.325 7.822 -29.265 1.00 90.81 108 GLN A C 1
ATOM 892 O O . GLN A 1 108 ? 29.241 7.652 -28.044 1.00 90.81 108 GLN A O 1
ATOM 897 N N . VAL A 1 109 ? 30.375 7.423 -29.978 1.00 90.50 109 VAL A N 1
ATOM 898 C CA . VAL A 1 109 ? 31.598 6.870 -29.385 1.00 90.50 109 VAL A CA 1
ATOM 899 C C . VAL A 1 109 ? 32.758 7.827 -29.625 1.00 90.50 109 VAL A C 1
ATOM 901 O O . VAL A 1 109 ? 32.958 8.306 -30.736 1.00 90.50 109 VAL A O 1
ATOM 904 N N . VAL A 1 110 ? 33.543 8.083 -28.578 1.00 90.31 110 VAL A N 1
ATOM 905 C CA . VAL A 1 110 ? 34.737 8.934 -28.640 1.00 90.31 110 VAL A CA 1
ATOM 906 C C . VAL A 1 110 ? 35.970 8.080 -28.367 1.00 90.31 110 VAL A C 1
ATOM 908 O O . VAL A 1 110 ? 36.092 7.485 -27.294 1.00 90.31 110 VAL A O 1
ATOM 911 N N . PHE A 1 111 ? 36.892 8.018 -29.330 1.00 91.00 111 PHE A N 1
ATOM 912 C CA . PHE A 1 111 ? 38.160 7.309 -29.157 1.00 91.00 111 PHE A CA 1
ATOM 913 C C . PHE A 1 111 ? 39.157 8.124 -28.332 1.00 91.00 111 PHE A C 1
ATOM 915 O O . PHE A 1 111 ? 39.200 9.355 -28.400 1.00 91.00 111 PHE A O 1
ATOM 922 N N . SER A 1 112 ? 39.997 7.430 -27.560 1.00 92.31 112 SER A N 1
ATOM 923 C CA . SER A 1 112 ? 41.102 8.082 -26.860 1.00 92.31 112 SER A CA 1
ATOM 924 C C . SER A 1 112 ? 42.155 8.594 -27.853 1.00 92.31 112 SER A C 1
ATOM 926 O O . SER A 1 112 ? 42.290 8.044 -28.951 1.00 92.31 112 SER A O 1
ATOM 928 N N . PRO A 1 113 ? 42.966 9.600 -27.477 1.00 89.69 113 PRO A N 1
ATOM 929 C CA . PRO A 1 113 ? 44.045 10.092 -28.331 1.00 89.69 113 PRO A CA 1
ATOM 930 C C . PRO A 1 113 ? 45.026 8.993 -28.766 1.00 89.69 113 PRO A C 1
ATOM 932 O O . PRO A 1 113 ? 45.567 9.048 -29.868 1.00 89.69 113 PRO A O 1
ATOM 935 N N . GLU A 1 114 ? 45.268 7.995 -27.914 1.00 92.69 114 GLU A N 1
ATOM 936 C CA . GLU A 1 114 ? 46.113 6.833 -28.207 1.00 92.69 114 GLU A CA 1
ATOM 937 C C . GLU A 1 114 ? 45.512 5.981 -29.324 1.00 92.69 114 GLU A C 1
ATOM 939 O O . GLU A 1 114 ? 46.216 5.662 -30.279 1.00 92.69 114 GLU A O 1
ATOM 944 N N . ALA A 1 115 ? 44.216 5.669 -29.229 1.00 87.44 115 ALA A N 1
ATOM 945 C CA . ALA A 1 115 ? 43.502 4.885 -30.229 1.00 87.44 115 ALA A CA 1
ATOM 946 C C . ALA A 1 115 ? 43.448 5.621 -31.575 1.00 87.44 115 ALA A C 1
ATOM 948 O O . ALA A 1 115 ? 43.773 5.032 -32.603 1.00 87.44 115 ALA A O 1
ATOM 949 N N . SER A 1 116 ? 43.165 6.927 -31.565 1.00 86.81 116 SER A N 1
ATOM 950 C CA . SER A 1 116 ? 43.181 7.755 -32.778 1.00 86.81 116 SER A CA 1
ATOM 951 C C . SER A 1 116 ? 44.550 7.764 -33.463 1.00 86.81 116 SER A C 1
ATOM 953 O O . SER A 1 116 ? 44.629 7.636 -34.681 1.00 86.81 116 SER A O 1
ATOM 955 N N . ARG A 1 117 ? 45.651 7.835 -32.698 1.00 89.25 117 ARG A N 1
ATOM 956 C CA . ARG A 1 117 ? 47.011 7.719 -33.261 1.00 89.25 117 ARG A CA 1
ATOM 957 C C . ARG A 1 117 ? 47.294 6.329 -33.830 1.00 89.25 117 ARG A C 1
ATOM 959 O O . ARG A 1 117 ? 48.024 6.227 -34.810 1.00 89.25 117 ARG A O 1
ATOM 966 N N . SER A 1 118 ? 46.746 5.274 -33.225 1.00 89.31 118 SER A N 1
ATOM 967 C CA . SER A 1 118 ? 46.886 3.901 -33.722 1.00 89.31 118 SER A CA 1
ATOM 968 C C . SER A 1 118 ? 46.127 3.655 -35.027 1.00 89.31 118 SER A C 1
ATOM 970 O O . SER A 1 118 ? 46.598 2.862 -35.838 1.00 89.31 118 SER A O 1
ATOM 972 N N . PHE A 1 119 ? 44.998 4.336 -35.250 1.00 86.25 119 PHE A N 1
ATOM 973 C CA . PHE A 1 119 ? 44.275 4.289 -36.526 1.00 86.25 119 PHE A CA 1
ATOM 974 C C . PHE A 1 119 ? 44.998 5.057 -37.650 1.00 86.25 119 PHE A C 1
ATOM 976 O O . PHE A 1 119 ? 44.846 4.722 -38.825 1.00 86.25 119 PHE A O 1
ATOM 983 N N . GLY A 1 120 ? 45.845 6.035 -37.306 1.00 84.19 120 GLY A N 1
ATOM 984 C CA . GLY A 1 120 ? 46.588 6.833 -38.284 1.00 84.19 120 GLY A CA 1
ATOM 985 C C . GLY A 1 120 ? 45.641 7.634 -39.181 1.00 84.19 120 GLY A C 1
ATOM 986 O O . GLY A 1 120 ? 44.735 8.290 -38.678 1.00 84.19 120 GLY A O 1
ATOM 987 N N . ASP A 1 121 ? 45.832 7.547 -40.500 1.00 80.19 121 ASP A N 1
ATOM 988 C CA . ASP A 1 121 ? 44.954 8.182 -41.501 1.00 80.19 121 ASP A CA 1
ATOM 989 C C . ASP A 1 121 ? 43.735 7.313 -41.872 1.00 80.19 121 ASP A C 1
ATOM 991 O O . ASP A 1 121 ? 42.968 7.662 -42.771 1.00 80.19 121 ASP A O 1
ATOM 995 N N . GLN A 1 122 ? 43.556 6.152 -41.235 1.00 85.81 122 GLN A N 1
ATOM 996 C CA . GLN A 1 122 ? 42.418 5.279 -41.507 1.00 85.81 122 GLN A CA 1
ATOM 997 C C . GLN A 1 122 ? 41.249 5.619 -40.590 1.00 85.81 122 GLN A C 1
ATOM 999 O O . GLN A 1 122 ? 41.381 5.648 -39.370 1.00 85.81 122 GLN A O 1
ATOM 1004 N N . GLU A 1 123 ? 40.071 5.804 -41.177 1.00 85.50 123 GLU A N 1
ATOM 1005 C CA . GLU A 1 123 ? 38.838 5.906 -40.406 1.00 85.50 123 GLU A CA 1
ATOM 1006 C C . GLU A 1 123 ? 38.312 4.501 -40.087 1.00 85.50 123 GLU A C 1
ATOM 1008 O O . GLU A 1 123 ? 37.989 3.752 -41.020 1.00 85.50 123 GLU A O 1
ATOM 1013 N N . PRO A 1 124 ? 38.220 4.119 -38.798 1.00 90.88 124 PRO A N 1
ATOM 1014 C CA . PRO A 1 124 ? 37.707 2.813 -38.420 1.00 90.88 124 PRO A CA 1
ATOM 1015 C C . PRO A 1 124 ? 36.207 2.729 -38.720 1.00 90.88 124 PRO A C 1
ATOM 1017 O O . PRO A 1 124 ? 35.474 3.704 -38.563 1.00 90.88 124 PRO A O 1
ATOM 1020 N N . ALA A 1 125 ? 35.750 1.546 -39.130 1.00 93.12 125 ALA A N 1
ATOM 1021 C CA . ALA A 1 125 ? 34.333 1.218 -39.235 1.00 93.12 125 ALA A CA 1
ATOM 1022 C C . ALA A 1 125 ? 33.913 0.440 -37.985 1.00 93.12 125 ALA A C 1
ATOM 1024 O O . ALA A 1 125 ? 34.455 -0.634 -37.711 1.00 93.12 125 ALA A O 1
A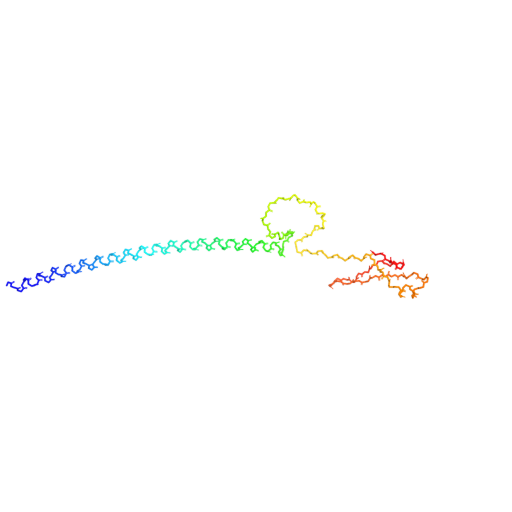TOM 1025 N N . THR A 1 126 ? 32.977 0.984 -37.213 1.00 93.88 126 THR A N 1
ATOM 1026 C CA . THR A 1 126 ? 32.595 0.437 -35.907 1.00 93.88 126 THR A CA 1
ATOM 1027 C C . THR A 1 126 ? 31.090 0.264 -35.769 1.00 93.88 126 THR A C 1
ATOM 1029 O O . THR A 1 126 ? 30.304 0.905 -36.462 1.00 93.88 126 THR A O 1
ATOM 1032 N N . PHE A 1 127 ? 30.708 -0.632 -34.863 1.00 95.31 127 PHE A N 1
ATOM 1033 C CA . PHE A 1 127 ? 29.339 -0.866 -34.419 1.00 95.31 127 PHE A CA 1
ATOM 1034 C C . PHE A 1 127 ? 29.358 -1.314 -32.954 1.00 95.31 127 PHE A C 1
ATOM 1036 O O . PHE A 1 127 ? 30.382 -1.793 -32.454 1.00 95.31 127 PHE A O 1
ATOM 1043 N N . CYS A 1 128 ? 28.231 -1.170 -32.266 1.00 94.25 128 CYS A N 1
ATOM 1044 C CA . CYS A 1 128 ? 28.044 -1.616 -30.893 1.00 94.25 128 CYS A CA 1
ATOM 1045 C C . CYS A 1 128 ? 27.014 -2.738 -30.854 1.00 94.25 128 CYS A C 1
ATOM 1047 O O . CYS A 1 128 ? 25.993 -2.675 -31.533 1.00 94.25 128 CYS A O 1
ATOM 1049 N N . THR A 1 129 ? 27.260 -3.739 -30.015 1.00 95.06 129 THR A N 1
ATOM 1050 C CA . THR A 1 129 ? 26.288 -4.793 -29.720 1.00 95.06 129 THR A CA 1
ATOM 1051 C C . THR A 1 129 ? 25.897 -4.727 -28.257 1.00 95.06 129 THR A C 1
ATOM 1053 O O . THR A 1 129 ? 26.777 -4.621 -27.399 1.00 95.06 129 THR A O 1
ATOM 1056 N N . TYR A 1 130 ? 24.608 -4.823 -27.958 1.00 93.38 130 TYR A N 1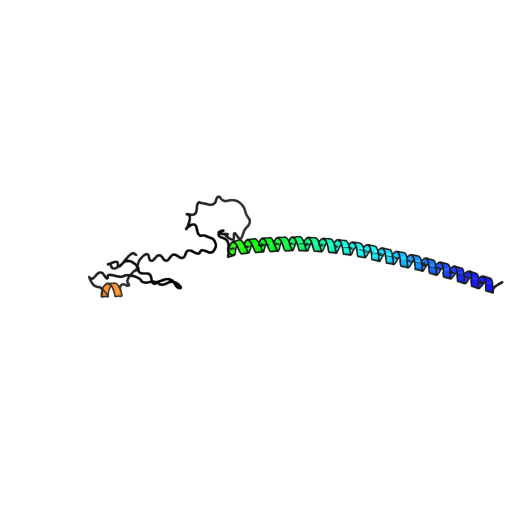
ATOM 1057 C CA . TYR A 1 130 ? 24.103 -4.789 -26.589 1.00 93.38 130 TYR A CA 1
ATOM 1058 C C . TYR A 1 130 ? 22.972 -5.797 -26.408 1.00 93.38 130 TYR A C 1
ATOM 1060 O O . TYR A 1 130 ? 22.174 -6.040 -27.310 1.00 93.38 130 TYR A O 1
ATOM 1068 N N . ALA A 1 131 ? 22.928 -6.400 -25.225 1.00 93.69 131 ALA A N 1
ATOM 1069 C CA . ALA A 1 131 ? 21.882 -7.322 -24.816 1.00 93.69 131 ALA A CA 1
ATOM 1070 C C . ALA A 1 131 ? 21.343 -6.869 -23.462 1.00 93.69 131 ALA A C 1
ATOM 1072 O O . ALA A 1 131 ? 22.107 -6.440 -22.591 1.00 93.69 131 ALA A O 1
ATOM 1073 N N . PHE A 1 132 ? 20.031 -6.965 -23.292 1.00 90.44 132 PHE A N 1
ATOM 1074 C CA . PHE A 1 132 ? 19.352 -6.614 -22.057 1.00 90.44 132 PHE A CA 1
ATOM 1075 C C . PHE A 1 132 ? 18.389 -7.739 -21.689 1.00 90.44 132 PHE A C 1
ATOM 1077 O O . PHE A 1 132 ? 17.551 -8.125 -22.494 1.00 90.44 132 PHE A O 1
ATOM 1084 N N . TYR A 1 133 ? 18.511 -8.249 -20.465 1.00 89.44 133 TYR A N 1
ATOM 1085 C CA . TYR A 1 133 ? 17.672 -9.323 -19.934 1.00 89.44 133 TYR A CA 1
ATOM 1086 C C . TYR A 1 133 ? 17.648 -10.581 -20.829 1.00 89.44 133 TYR A C 1
ATOM 1088 O O . TYR A 1 133 ? 18.712 -11.087 -21.184 1.00 89.44 133 TYR A O 1
ATOM 1096 N N . ASP A 1 134 ? 16.467 -11.107 -21.145 1.00 88.62 134 ASP A N 1
ATOM 1097 C CA . ASP A 1 134 ? 16.247 -12.269 -22.011 1.00 88.62 134 ASP A CA 1
ATOM 1098 C C . ASP A 1 134 ? 15.977 -11.895 -23.481 1.00 88.62 134 ASP A C 1
ATOM 1100 O O . ASP A 1 134 ? 15.635 -12.763 -24.286 1.00 88.62 134 ASP A O 1
ATOM 1104 N N . PHE A 1 135 ? 16.165 -10.623 -23.849 1.00 88.69 135 PHE A N 1
ATOM 1105 C CA . PHE A 1 135 ? 15.998 -10.159 -25.222 1.00 88.69 135 PHE A CA 1
ATOM 1106 C C . PHE A 1 135 ? 17.192 -10.528 -26.108 1.00 88.69 135 PHE A C 1
ATOM 1108 O O . PHE A 1 135 ? 18.332 -10.679 -25.658 1.00 88.69 135 PHE A O 1
ATOM 1115 N N . GLU A 1 136 ? 16.917 -10.641 -27.407 1.00 93.19 136 GLU A N 1
ATOM 1116 C CA . GLU A 1 136 ? 17.926 -10.919 -28.425 1.00 93.19 136 GLU A CA 1
ATOM 1117 C C . GLU A 1 136 ? 18.979 -9.802 -28.503 1.00 93.19 136 GLU A C 1
ATOM 1119 O O . GLU A 1 136 ? 18.678 -8.619 -28.326 1.00 93.19 136 GLU A O 1
ATOM 1124 N N . LEU A 1 137 ? 20.224 -10.194 -28.788 1.00 95.06 137 LEU A N 1
ATOM 1125 C CA . LEU A 1 137 ? 21.347 -9.280 -28.980 1.00 95.06 137 LEU A CA 1
ATOM 1126 C C . LEU A 1 137 ? 21.045 -8.293 -30.118 1.00 95.06 137 LEU A C 1
ATOM 1128 O O . LEU A 1 137 ? 20.845 -8.696 -31.262 1.00 95.06 137 LEU A O 1
ATOM 1132 N N . GLN A 1 138 ? 21.082 -7.000 -29.812 1.00 94.88 138 GLN A N 1
ATOM 1133 C CA . GLN A 1 138 ? 20.895 -5.924 -30.783 1.00 94.88 138 GLN A CA 1
ATOM 1134 C C . GLN A 1 138 ? 22.239 -5.362 -31.242 1.00 94.88 138 GLN A C 1
ATOM 1136 O O . GLN A 1 138 ? 23.250 -5.479 -30.544 1.00 94.88 138 GLN A O 1
ATOM 1141 N N . THR A 1 139 ? 22.251 -4.753 -32.430 1.00 94.62 139 THR A N 1
ATOM 1142 C CA . THR A 1 139 ? 23.452 -4.191 -33.062 1.00 94.62 139 THR A CA 1
ATOM 1143 C C . THR A 1 139 ? 23.151 -2.828 -33.681 1.00 94.62 139 THR A C 1
ATOM 1145 O O . THR A 1 139 ? 22.155 -2.686 -34.387 1.00 94.62 139 THR A O 1
ATOM 1148 N N . THR A 1 140 ? 24.009 -1.832 -33.449 1.00 94.50 140 THR A N 1
ATOM 1149 C CA . THR A 1 140 ? 23.916 -0.538 -34.142 1.00 94.50 140 THR A CA 1
ATOM 1150 C C . THR A 1 140 ? 24.363 -0.660 -35.606 1.00 94.50 140 THR A C 1
ATOM 1152 O O . THR A 1 140 ? 25.133 -1.565 -35.944 1.00 94.50 140 THR A O 1
ATOM 1155 N N . PRO A 1 141 ? 23.928 0.245 -36.503 1.00 93.31 141 PRO A N 1
ATOM 1156 C CA . PRO A 1 141 ? 24.475 0.322 -37.853 1.00 93.31 141 PRO A CA 1
ATOM 1157 C C . PRO A 1 141 ? 25.996 0.509 -37.832 1.00 93.31 141 PRO A C 1
ATOM 1159 O O . PRO A 1 141 ? 26.545 1.138 -36.929 1.00 93.31 141 PRO A O 1
ATOM 1162 N N . VAL A 1 142 ? 26.681 -0.012 -38.850 1.00 94.88 142 VAL A N 1
ATOM 1163 C CA . VAL A 1 142 ? 28.123 0.208 -39.006 1.00 94.88 142 VAL A CA 1
ATOM 1164 C C . VAL A 1 142 ? 28.356 1.634 -39.494 1.00 94.88 142 VAL A C 1
ATOM 1166 O O . VAL A 1 142 ? 27.845 2.020 -40.546 1.00 94.88 142 VAL A O 1
ATOM 1169 N N . VAL A 1 143 ? 29.158 2.393 -38.752 1.00 94.06 143 VAL A N 1
ATOM 1170 C CA . VAL A 1 143 ? 29.508 3.782 -39.072 1.00 94.06 143 VAL A CA 1
ATOM 1171 C C . VAL A 1 143 ? 31.023 3.904 -39.171 1.00 94.06 143 VAL A C 1
ATOM 1173 O O . VAL A 1 143 ? 31.752 3.351 -38.347 1.00 94.06 143 VAL A O 1
ATOM 1176 N N . GLN A 1 144 ? 31.498 4.615 -40.194 1.00 91.75 144 GLN A N 1
ATOM 1177 C CA . GLN A 1 144 ? 32.915 4.896 -40.401 1.00 91.75 144 GLN A CA 1
ATOM 1178 C C . GLN A 1 144 ? 33.263 6.288 -39.868 1.00 91.75 144 GLN A C 1
ATOM 1180 O O . GLN A 1 144 ? 32.542 7.249 -40.135 1.00 91.75 144 GLN A O 1
ATOM 1185 N N . GLY A 1 145 ? 34.351 6.390 -39.104 1.00 89.62 145 GLY A N 1
ATOM 1186 C CA . GLY A 1 145 ? 34.861 7.666 -38.606 1.00 89.62 145 GLY A CA 1
ATOM 1187 C C . GLY A 1 145 ? 35.492 7.574 -37.218 1.00 89.62 145 GLY A C 1
ATOM 1188 O O . GLY A 1 145 ? 35.379 6.573 -36.518 1.00 89.62 145 GLY A O 1
ATOM 1189 N N . LEU A 1 146 ? 36.149 8.657 -36.798 1.00 86.00 146 LEU A N 1
ATOM 1190 C CA . LEU A 1 146 ? 36.789 8.773 -35.477 1.00 86.00 146 LEU A CA 1
ATOM 1191 C C . LEU A 1 146 ? 35.833 9.234 -34.357 1.00 86.00 146 LEU A C 1
ATOM 1193 O O . LEU A 1 146 ? 36.214 9.271 -33.190 1.00 86.00 146 LEU A O 1
ATOM 1197 N N . SER A 1 147 ? 34.602 9.605 -34.705 1.00 86.44 147 SER A N 1
ATOM 1198 C CA . SER A 1 147 ? 33.545 9.972 -33.756 1.00 86.44 147 SER A CA 1
ATOM 1199 C C . SER A 1 147 ? 32.187 9.516 -34.300 1.00 86.44 147 SER A C 1
ATOM 1201 O O . SER A 1 147 ? 31.376 10.356 -34.697 1.00 86.44 147 SER A O 1
ATOM 1203 N N . PRO A 1 148 ? 31.958 8.196 -34.423 1.00 87.75 148 PRO A N 1
ATOM 1204 C CA . PRO A 1 148 ? 30.726 7.668 -34.994 1.00 87.75 148 PRO A CA 1
ATOM 1205 C C . PRO A 1 148 ? 29.530 7.996 -34.089 1.00 87.75 148 PRO A C 1
ATOM 1207 O O . PRO A 1 148 ? 29.594 7.792 -32.873 1.00 87.75 148 PRO A O 1
ATOM 1210 N N . ALA A 1 149 ? 28.456 8.495 -34.702 1.00 89.31 149 ALA A N 1
ATOM 1211 C CA . ALA A 1 149 ? 27.151 8.708 -34.082 1.00 89.31 149 ALA A CA 1
ATOM 1212 C C . ALA A 1 149 ? 26.186 7.611 -34.551 1.00 89.31 149 ALA A C 1
ATOM 1214 O O . ALA A 1 149 ? 26.161 7.313 -35.750 1.00 89.31 149 ALA A O 1
ATOM 1215 N N . TYR A 1 150 ? 25.447 7.008 -33.618 1.00 86.50 150 TYR A N 1
ATOM 1216 C CA . TYR A 1 150 ? 24.592 5.838 -33.859 1.00 86.50 150 TYR A CA 1
ATOM 1217 C C . TYR A 1 150 ? 23.118 6.125 -33.594 1.00 86.50 150 TYR A C 1
ATOM 1219 O O . TYR A 1 150 ? 22.822 7.065 -32.824 1.00 86.50 150 TYR A O 1
#

Organism: NCBI:txid129467